Protein AF-A0A382KKP1-F1 (afdb_monomer)

Structure (mmCIF, N/CA/C/O backbone):
data_AF-A0A382KKP1-F1
#
_entry.id   AF-A0A382KKP1-F1
#
loop_
_atom_site.group_PDB
_atom_site.id
_atom_site.type_symbol
_atom_site.label_atom_id
_atom_site.label_alt_id
_atom_site.label_comp_id
_atom_site.label_asym_id
_atom_site.label_entity_id
_atom_site.label_seq_id
_atom_site.pdbx_PDB_ins_code
_atom_site.Cartn_x
_atom_site.Cartn_y
_atom_site.Cartn_z
_atom_site.occupancy
_atom_site.B_iso_or_equiv
_atom_site.auth_seq_id
_atom_site.auth_comp_id
_atom_site.auth_asym_id
_atom_site.auth_atom_id
_atom_site.pdbx_PDB_model_num
ATOM 1 N N . MET A 1 1 ? -17.889 -5.349 -2.736 1.00 80.06 1 MET A N 1
ATOM 2 C CA . MET A 1 1 ? -16.639 -5.150 -3.494 1.00 80.06 1 MET A CA 1
ATOM 3 C C . MET A 1 1 ? -16.538 -3.665 -3.780 1.00 80.06 1 MET A C 1
ATOM 5 O O . MET A 1 1 ? -17.538 -3.104 -4.209 1.00 80.06 1 MET A O 1
ATOM 9 N N . ILE A 1 2 ? -15.415 -3.040 -3.431 1.00 92.38 2 ILE A N 1
ATOM 10 C CA . ILE A 1 2 ? -15.124 -1.624 -3.694 1.00 92.38 2 ILE A CA 1
ATOM 11 C C . ILE A 1 2 ? -14.081 -1.609 -4.812 1.00 92.38 2 ILE A C 1
ATOM 13 O O . ILE A 1 2 ? -13.166 -2.430 -4.784 1.00 92.38 2 ILE A O 1
ATOM 17 N N . GLU A 1 3 ? -14.246 -0.732 -5.792 1.00 94.94 3 GLU A N 1
ATOM 18 C CA . GLU A 1 3 ? -13.240 -0.471 -6.820 1.00 94.94 3 GLU A CA 1
ATOM 19 C C . GLU A 1 3 ? -12.406 0.736 -6.380 1.00 94.94 3 GLU A C 1
ATOM 21 O O . GLU A 1 3 ? -12.968 1.724 -5.907 1.00 94.94 3 GLU A O 1
ATOM 26 N N . GLY A 1 4 ? -11.080 0.639 -6.468 1.00 94.56 4 GLY A N 1
ATOM 27 C CA . GLY A 1 4 ? -10.179 1.694 -6.013 1.00 94.56 4 GLY A CA 1
ATOM 28 C C . GLY A 1 4 ? -8.710 1.352 -6.244 1.00 94.56 4 GLY A C 1
ATOM 29 O O . GLY A 1 4 ? -8.365 0.200 -6.508 1.00 94.56 4 GLY A O 1
ATOM 30 N N . ASP A 1 5 ? -7.863 2.371 -6.125 1.00 96.12 5 ASP A N 1
ATOM 31 C CA . ASP A 1 5 ? -6.408 2.289 -6.272 1.00 96.12 5 ASP A CA 1
ATOM 32 C C . ASP A 1 5 ? -5.736 2.678 -4.945 1.00 96.12 5 ASP A C 1
ATOM 34 O O . ASP A 1 5 ? -6.153 3.629 -4.286 1.00 96.12 5 ASP A O 1
ATOM 38 N N . ILE A 1 6 ? -4.684 1.958 -4.551 1.00 97.00 6 ILE A N 1
ATOM 39 C CA . ILE A 1 6 ? -3.885 2.269 -3.355 1.00 97.00 6 ILE A CA 1
ATOM 40 C C . ILE A 1 6 ? -3.075 3.566 -3.499 1.00 97.00 6 ILE A C 1
ATOM 42 O O . ILE A 1 6 ? -2.595 4.102 -2.502 1.00 97.00 6 ILE A O 1
ATOM 46 N N . LEU A 1 7 ? -2.917 4.064 -4.728 1.00 97.69 7 LEU A N 1
ATOM 47 C CA . LEU A 1 7 ? -2.310 5.358 -5.033 1.00 97.69 7 LEU A CA 1
ATOM 48 C C . LEU A 1 7 ? -3.309 6.522 -4.944 1.00 97.69 7 LEU A C 1
ATOM 50 O O . LEU A 1 7 ? -2.888 7.679 -4.905 1.00 97.69 7 LEU A O 1
ATOM 54 N N . ASP A 1 8 ? -4.612 6.233 -4.875 1.00 97.88 8 ASP A N 1
ATOM 55 C CA . ASP A 1 8 ? -5.656 7.224 -4.630 1.00 97.88 8 ASP A CA 1
ATOM 56 C C . ASP A 1 8 ? -6.038 7.239 -3.144 1.00 97.88 8 ASP A C 1
ATOM 58 O O . ASP A 1 8 ? -6.730 6.360 -2.624 1.00 97.88 8 ASP A O 1
ATOM 62 N N . VAL A 1 9 ? -5.588 8.286 -2.455 1.00 96.25 9 VAL A N 1
ATOM 63 C CA . VAL A 1 9 ? -5.789 8.468 -1.014 1.00 96.25 9 VAL A CA 1
ATOM 64 C C . VAL A 1 9 ? -7.270 8.534 -0.641 1.00 96.25 9 VAL A C 1
ATOM 66 O O . VAL A 1 9 ? -7.643 8.029 0.421 1.00 96.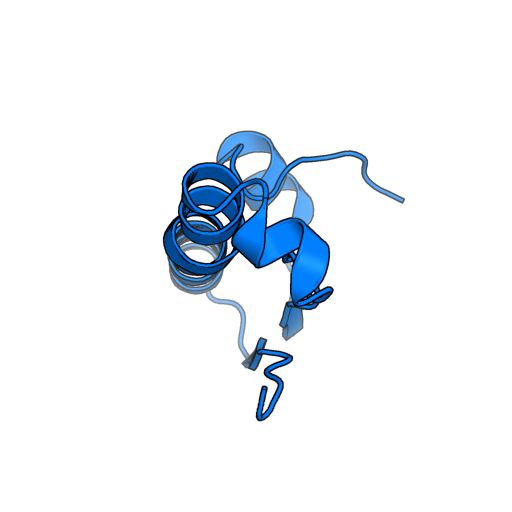25 9 VAL A O 1
ATOM 69 N N . ASP A 1 10 ? -8.120 9.114 -1.490 1.00 95.62 10 ASP A N 1
ATOM 70 C CA . ASP A 1 10 ? -9.545 9.253 -1.190 1.00 95.62 10 ASP A CA 1
ATOM 71 C C . ASP A 1 10 ? -10.243 7.890 -1.266 1.00 95.62 10 ASP A C 1
ATOM 73 O O . ASP A 1 10 ? -10.953 7.499 -0.330 1.00 95.62 10 ASP A O 1
ATOM 77 N N . SER A 1 11 ? -9.964 7.120 -2.324 1.00 95.44 11 SER A N 1
ATOM 78 C CA . SER A 1 11 ? -10.433 5.736 -2.474 1.00 95.44 11 SER A CA 1
ATOM 79 C C . SER A 1 11 ? -9.962 4.845 -1.324 1.00 95.44 11 SER A C 1
ATOM 81 O O . SER A 1 11 ? -10.743 4.071 -0.763 1.00 95.44 11 SER A O 1
ATOM 83 N N . LEU A 1 12 ? -8.700 4.991 -0.921 1.00 95.06 12 LEU A N 1
ATOM 84 C CA . LEU A 1 12 ? -8.098 4.248 0.179 1.00 95.06 12 LEU A CA 1
ATOM 85 C C . LEU A 1 12 ? -8.770 4.570 1.525 1.00 95.06 12 LEU A C 1
ATOM 87 O O . LEU A 1 12 ? -9.185 3.662 2.246 1.00 95.06 12 LEU A O 1
ATOM 91 N N . CYS A 1 13 ? -8.938 5.854 1.856 1.00 95.56 13 CYS A N 1
ATOM 92 C CA . CYS A 1 13 ? -9.595 6.275 3.096 1.00 95.56 13 CYS A CA 1
ATOM 93 C C . CYS A 1 13 ? -11.057 5.820 3.151 1.00 95.56 13 CYS A C 1
ATOM 95 O O . CYS A 1 13 ? -11.551 5.433 4.213 1.00 95.56 13 CYS 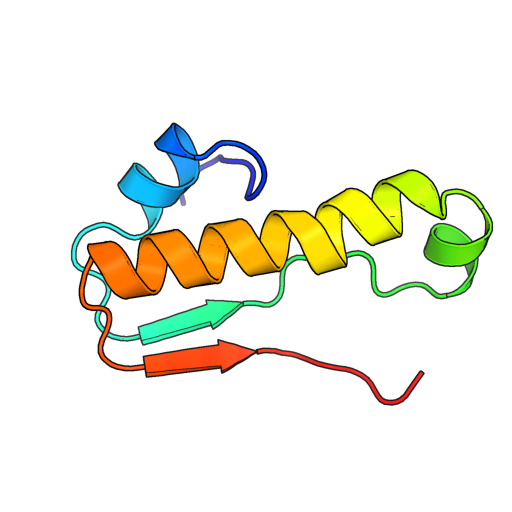A O 1
ATOM 97 N N . PHE A 1 14 ? -11.750 5.849 2.011 1.00 96.19 14 PHE A N 1
ATOM 98 C CA . PHE A 1 14 ? -13.110 5.341 1.899 1.00 96.19 14 PHE A CA 1
ATOM 99 C C . PHE A 1 14 ? -13.169 3.823 2.111 1.00 96.19 14 PHE A C 1
ATOM 101 O O . PHE A 1 14 ? -13.979 3.349 2.910 1.00 96.19 14 PHE A O 1
ATOM 108 N N . GLY A 1 15 ? -12.293 3.067 1.442 1.00 95.81 15 GLY A N 1
ATOM 109 C CA . GLY A 1 15 ? -12.269 1.605 1.497 1.00 95.81 15 GLY A CA 1
ATOM 110 C C . GLY A 1 15 ? -11.853 1.036 2.854 1.00 95.81 15 GLY A C 1
ATOM 111 O O . GLY A 1 15 ? -12.341 -0.022 3.246 1.00 95.81 15 GLY A O 1
ATOM 112 N N . LEU A 1 16 ? -10.994 1.745 3.590 1.00 96.69 16 LEU A N 1
ATOM 113 C CA . LEU A 1 16 ? -10.496 1.328 4.906 1.00 96.69 16 LEU A CA 1
ATOM 114 C C . LEU A 1 16 ? -11.341 1.839 6.082 1.00 96.69 16 LEU A C 1
ATOM 116 O O . LEU A 1 16 ? -11.028 1.563 7.243 1.00 96.69 16 LEU A O 1
ATOM 120 N N . LYS A 1 17 ? -12.406 2.600 5.816 1.00 95.81 17 LYS A N 1
ATOM 121 C CA . LYS A 1 17 ? -13.235 3.192 6.867 1.00 95.81 17 LYS A CA 1
ATOM 122 C C . LYS A 1 17 ? -13.832 2.106 7.771 1.00 95.81 17 LYS A C 1
ATOM 124 O O . LYS A 1 17 ? -14.547 1.226 7.302 1.00 95.81 17 LYS A O 1
ATOM 129 N N . ASN A 1 18 ? -13.607 2.239 9.081 1.00 96.25 18 ASN A N 1
ATOM 130 C CA . ASN A 1 18 ? -14.050 1.304 10.126 1.00 96.25 18 ASN A CA 1
ATOM 131 C C . ASN A 1 18 ? -13.455 -0.116 10.017 1.00 96.25 18 ASN A C 1
ATOM 133 O O . ASN A 1 18 ? -14.048 -1.054 10.542 1.00 96.25 18 ASN A O 1
ATOM 137 N N . ALA A 1 19 ? -12.326 -0.296 9.327 1.00 97.75 19 ALA A N 1
ATOM 138 C CA . ALA A 1 19 ? -11.637 -1.581 9.306 1.00 97.75 19 ALA A CA 1
ATOM 139 C C . ALA A 1 19 ? -10.859 -1.811 10.613 1.00 97.75 19 ALA A C 1
ATOM 141 O O . ALA A 1 19 ? -10.063 -0.966 11.017 1.00 97.75 19 ALA A O 1
ATOM 142 N N . ASP A 1 20 ? -11.024 -2.981 11.233 1.00 98.31 20 ASP A N 1
ATOM 143 C CA . ASP A 1 20 ? -10.222 -3.376 12.401 1.00 98.31 20 ASP A CA 1
ATOM 144 C C . ASP A 1 20 ? -8.860 -3.956 11.979 1.00 98.31 20 ASP A C 1
ATOM 146 O O . ASP A 1 20 ? -7.838 -3.753 12.636 1.00 98.31 20 ASP A O 1
ATOM 150 N N . ILE A 1 21 ? -8.830 -4.678 10.851 1.00 98.50 21 ILE A N 1
ATOM 151 C CA . ILE A 1 21 ? -7.644 -5.370 10.331 1.00 98.50 21 ILE A CA 1
ATOM 152 C C . ILE A 1 21 ? -7.524 -5.140 8.823 1.00 98.50 21 ILE A C 1
ATOM 154 O O . ILE A 1 21 ? -8.499 -5.295 8.089 1.00 98.50 21 ILE A O 1
ATOM 158 N N . VAL A 1 22 ? -6.311 -4.843 8.351 1.00 98.38 22 VAL A N 1
ATOM 159 C CA . VAL A 1 22 ? -5.983 -4.694 6.925 1.00 98.38 22 VAL A CA 1
ATOM 160 C C . VAL A 1 22 ? -4.919 -5.706 6.515 1.00 98.38 22 VAL A C 1
ATOM 162 O O . VAL A 1 22 ? -3.829 -5.743 7.085 1.00 98.38 22 VAL A O 1
ATOM 165 N N . TYR A 1 23 ? -5.234 -6.503 5.494 1.00 98.25 23 TYR A N 1
ATOM 166 C CA . TYR A 1 23 ? -4.296 -7.399 4.821 1.00 98.25 23 TYR A CA 1
ATOM 167 C C . TYR A 1 23 ? -3.898 -6.783 3.479 1.00 98.25 23 TYR A C 1
ATOM 169 O O . TYR A 1 23 ? -4.707 -6.732 2.553 1.00 98.25 23 TYR A O 1
ATOM 177 N N . HIS A 1 24 ? -2.664 -6.295 3.379 1.00 97.81 24 HIS A N 1
ATOM 178 C CA . HIS A 1 24 ? -2.156 -5.619 2.189 1.00 97.81 24 HIS A CA 1
ATOM 179 C C . HIS A 1 24 ? -1.438 -6.607 1.272 1.00 97.81 24 HIS A C 1
ATOM 181 O O . HIS A 1 24 ? -0.298 -6.992 1.533 1.00 97.81 24 HIS A O 1
ATOM 187 N N . PHE A 1 25 ? -2.144 -7.024 0.218 1.00 96.94 25 PHE A N 1
ATOM 188 C CA . PHE A 1 25 ? -1.640 -7.893 -0.854 1.00 96.94 25 PHE A CA 1
ATOM 189 C C . PHE A 1 25 ? -1.379 -7.139 -2.166 1.00 96.94 25 PHE A C 1
ATOM 191 O O . PHE A 1 25 ? -0.947 -7.752 -3.140 1.00 96.94 25 PHE A O 1
ATOM 198 N N . ALA A 1 26 ? -1.694 -5.842 -2.230 1.00 96.56 26 ALA A N 1
ATOM 199 C CA . ALA A 1 26 ? -1.563 -5.078 -3.461 1.00 96.56 26 ALA A CA 1
ATOM 200 C C . ALA A 1 26 ? -0.097 -4.696 -3.709 1.00 96.56 26 ALA A C 1
ATOM 202 O O . ALA A 1 26 ? 0.567 -4.128 -2.844 1.00 96.56 26 ALA A O 1
ATOM 203 N N . GLY A 1 27 ? 0.384 -5.008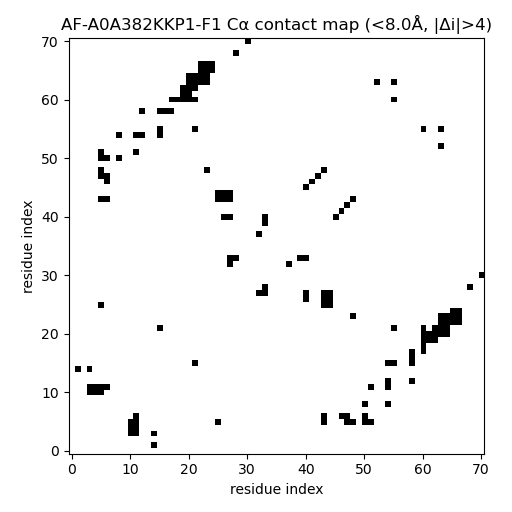 -4.908 1.00 95.44 27 GLY A N 1
ATOM 204 C CA . GLY A 1 27 ? 1.744 -4.742 -5.357 1.00 95.44 27 GLY A CA 1
ATOM 205 C C . GLY A 1 27 ? 2.096 -5.593 -6.576 1.00 95.44 27 GLY A C 1
ATOM 206 O O . GLY A 1 27 ? 1.439 -6.595 -6.861 1.00 95.44 27 GLY A O 1
ATOM 207 N N . VAL A 1 28 ? 3.137 -5.188 -7.295 1.00 96.50 28 VAL A N 1
ATOM 208 C CA . VAL A 1 28 ? 3.764 -5.977 -8.358 1.00 96.50 28 VAL A CA 1
ATOM 209 C C . VAL A 1 28 ? 4.581 -7.089 -7.705 1.00 96.50 28 VAL A C 1
ATOM 211 O O . VAL A 1 28 ? 5.504 -6.804 -6.942 1.00 96.50 28 VAL A O 1
ATOM 214 N N . SER A 1 29 ? 4.236 -8.344 -7.988 1.00 94.25 29 SER A N 1
ATOM 215 C CA . SER A 1 29 ? 4.905 -9.527 -7.427 1.00 94.25 29 SER A CA 1
ATOM 216 C C . SER A 1 29 ? 5.669 -10.354 -8.462 1.00 94.25 29 SER A C 1
ATOM 218 O O . SER A 1 29 ? 6.522 -11.157 -8.085 1.00 94.25 29 SER A O 1
ATOM 220 N N . ASP A 1 30 ? 5.401 -10.165 -9.757 1.00 94.81 30 ASP A N 1
ATOM 221 C CA . ASP A 1 30 ? 6.165 -10.819 -10.818 1.00 94.81 30 ASP A CA 1
ATOM 222 C C . ASP A 1 30 ? 7.505 -10.099 -11.029 1.00 94.81 30 ASP A C 1
ATOM 224 O O . ASP A 1 30 ? 7.556 -8.896 -11.295 1.00 94.81 30 ASP A O 1
ATOM 228 N N . ILE A 1 31 ? 8.603 -10.848 -10.918 1.00 94.06 31 ILE A N 1
ATOM 229 C CA . ILE A 1 31 ? 9.963 -10.309 -11.027 1.00 94.06 31 ILE A CA 1
ATOM 230 C C . ILE A 1 31 ? 10.276 -9.750 -12.420 1.00 94.06 31 ILE A C 1
ATOM 232 O O . ILE A 1 31 ? 11.04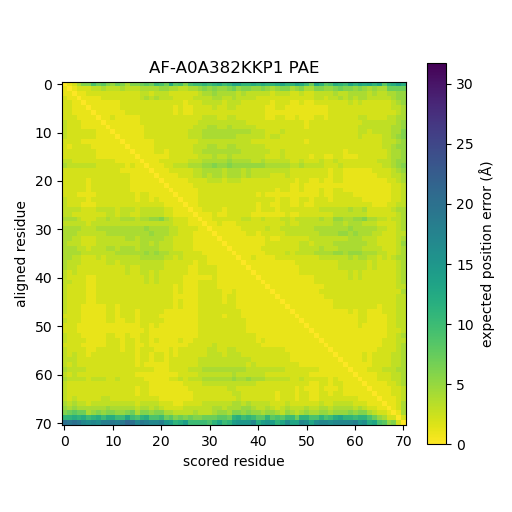7 -8.795 -12.541 1.00 94.06 31 ILE A O 1
ATOM 236 N N . ASN A 1 32 ? 9.684 -10.317 -13.473 1.00 96.06 32 ASN A N 1
ATOM 237 C CA . ASN A 1 32 ? 9.884 -9.831 -14.832 1.00 96.06 32 ASN A CA 1
ATOM 238 C C . ASN A 1 32 ? 9.118 -8.523 -15.024 1.00 96.06 32 ASN A C 1
ATOM 2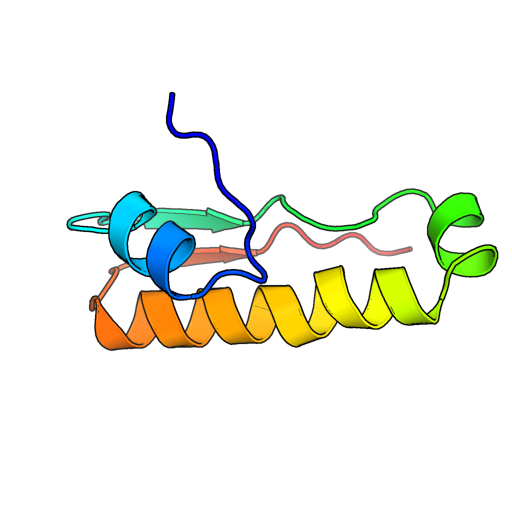40 O O . ASN A 1 32 ? 9.700 -7.557 -15.501 1.00 96.06 32 ASN A O 1
ATOM 244 N N . GLU A 1 33 ? 7.867 -8.445 -14.556 1.00 96.00 33 GLU A N 1
ATOM 245 C CA . GLU A 1 33 ? 7.090 -7.200 -14.624 1.00 96.00 33 GLU A CA 1
ATOM 246 C C . GLU A 1 33 ? 7.771 -6.069 -13.843 1.00 96.00 33 GLU A C 1
ATOM 248 O O . GLU A 1 33 ? 7.896 -4.950 -14.345 1.00 96.00 33 GLU A O 1
ATOM 253 N N . ALA A 1 34 ? 8.276 -6.364 -12.643 1.00 95.62 34 ALA A N 1
ATOM 254 C CA . ALA A 1 34 ? 9.011 -5.390 -11.846 1.00 95.62 34 ALA A CA 1
ATOM 255 C C . ALA A 1 34 ? 10.313 -4.934 -12.529 1.00 95.62 34 ALA A C 1
ATOM 257 O O . ALA A 1 34 ? 10.697 -3.772 -12.401 1.00 95.62 34 ALA A O 1
ATOM 258 N N . SER A 1 35 ? 10.979 -5.821 -13.273 1.00 96.56 35 SER A N 1
ATOM 259 C CA . SER A 1 35 ? 12.189 -5.492 -14.041 1.00 96.56 35 SER A CA 1
ATOM 260 C C . SER A 1 35 ? 11.884 -4.664 -15.290 1.00 96.56 35 SER A C 1
ATOM 262 O O . SER A 1 35 ? 12.634 -3.741 -15.609 1.00 96.56 35 SER A O 1
ATOM 264 N N . ASP A 1 36 ? 10.779 -4.962 -15.973 1.00 98.19 36 ASP A N 1
ATOM 265 C CA . ASP A 1 36 ? 10.341 -4.254 -17.177 1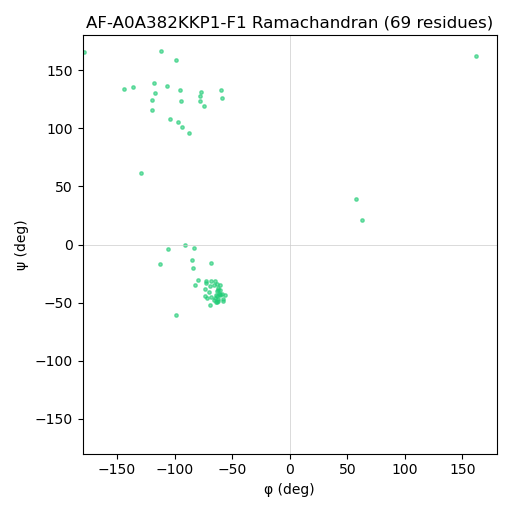.00 98.19 36 ASP A CA 1
ATOM 266 C C . ASP A 1 36 ? 9.791 -2.858 -16.847 1.00 98.19 36 ASP A C 1
ATOM 268 O O . ASP A 1 36 ? 9.954 -1.912 -17.623 1.00 98.19 36 ASP A O 1
ATOM 272 N N . ARG A 1 37 ? 9.147 -2.709 -15.681 1.00 97.75 37 ARG A N 1
ATOM 273 C CA . ARG A 1 37 ? 8.478 -1.478 -15.231 1.00 97.75 37 ARG A CA 1
ATOM 274 C C . ARG A 1 37 ? 8.910 -1.081 -13.810 1.00 97.75 37 ARG A C 1
ATOM 276 O O . ARG A 1 37 ? 8.074 -0.967 -12.910 1.00 97.75 37 ARG A O 1
ATOM 283 N N . PRO A 1 38 ? 10.204 -0.797 -13.581 1.00 97.31 38 PRO A N 1
ATOM 284 C CA . PRO A 1 38 ? 10.746 -0.621 -12.234 1.00 97.31 38 PRO A CA 1
ATOM 285 C C . PRO A 1 38 ? 10.185 0.602 -11.512 1.00 97.31 38 PRO A C 1
ATOM 287 O O . PRO A 1 38 ? 9.975 0.563 -10.303 1.00 97.31 38 PRO A O 1
ATOM 290 N N . LEU A 1 39 ? 9.905 1.690 -12.236 1.00 98.25 39 LEU A N 1
ATOM 291 C CA . LEU A 1 39 ? 9.314 2.885 -11.630 1.00 98.25 39 LEU A CA 1
ATOM 292 C C . LEU A 1 39 ? 7.870 2.643 -11.186 1.00 98.25 39 LEU A C 1
ATOM 294 O O . LEU A 1 39 ? 7.479 3.137 -10.131 1.00 98.25 39 LEU A O 1
ATOM 298 N N . ASP A 1 40 ? 7.110 1.846 -11.937 1.00 97.50 40 ASP A N 1
ATOM 299 C CA . ASP A 1 40 ? 5.742 1.486 -11.564 1.00 97.50 40 ASP A CA 1
ATOM 300 C C . ASP A 1 40 ? 5.747 0.543 -10.359 1.00 97.50 40 ASP A C 1
ATOM 302 O O . ASP A 1 40 ? 4.976 0.746 -9.424 1.00 97.50 40 ASP A O 1
ATOM 306 N N . ALA A 1 41 ? 6.669 -0.425 -10.329 1.00 97.69 41 ALA A N 1
ATOM 307 C CA . ALA A 1 41 ? 6.860 -1.304 -9.180 1.00 97.69 41 ALA A CA 1
ATOM 308 C C . ALA A 1 41 ? 7.270 -0.521 -7.923 1.00 97.69 41 ALA A C 1
ATOM 310 O O . ALA A 1 41 ? 6.718 -0.758 -6.852 1.00 97.69 41 ALA A O 1
ATOM 311 N N . ILE A 1 42 ? 8.179 0.456 -8.035 1.00 97.69 42 ILE A N 1
ATOM 312 C CA . ILE A 1 42 ? 8.525 1.352 -6.920 1.00 97.69 42 ILE A CA 1
ATOM 313 C C . ILE A 1 42 ? 7.299 2.158 -6.486 1.00 97.69 42 ILE A C 1
ATOM 315 O O . ILE A 1 42 ? 7.012 2.244 -5.292 1.00 97.69 42 ILE A O 1
ATOM 319 N N . ASN A 1 43 ? 6.562 2.741 -7.432 1.00 98.31 43 ASN A N 1
ATOM 320 C CA . ASN A 1 43 ? 5.402 3.561 -7.112 1.00 98.31 43 ASN A CA 1
ATOM 321 C C . ASN A 1 43 ? 4.321 2.737 -6.395 1.00 98.31 43 ASN A C 1
ATOM 323 O O . ASN A 1 43 ? 3.875 3.118 -5.320 1.00 98.31 43 ASN A O 1
ATOM 327 N N . LEU A 1 44 ? 3.956 1.564 -6.911 1.00 97.50 44 LEU A N 1
ATOM 328 C CA . LEU A 1 44 ? 2.949 0.703 -6.289 1.00 97.50 44 LEU A CA 1
ATOM 329 C C . LEU A 1 44 ? 3.438 0.081 -4.973 1.00 97.50 44 LEU A C 1
ATOM 331 O O . LEU A 1 44 ? 2.770 0.208 -3.946 1.00 97.50 44 LEU A O 1
ATOM 335 N N . ASN A 1 45 ? 4.609 -0.558 -4.969 1.00 97.38 45 ASN A N 1
ATOM 336 C CA . ASN A 1 45 ? 5.045 -1.365 -3.826 1.00 97.38 45 ASN A CA 1
ATOM 337 C C . ASN A 1 45 ? 5.613 -0.517 -2.691 1.00 97.38 45 ASN A C 1
ATOM 339 O O . ASN A 1 45 ? 5.499 -0.915 -1.532 1.00 97.38 45 ASN A O 1
ATOM 343 N N . ILE A 1 46 ? 6.229 0.630 -2.992 1.00 97.75 46 ILE A N 1
ATOM 344 C CA . ILE A 1 46 ? 6.822 1.507 -1.976 1.00 97.75 46 ILE A CA 1
ATOM 345 C C . ILE A 1 46 ? 5.873 2.652 -1.654 1.00 97.75 46 ILE A C 1
ATOM 347 O O . ILE A 1 46 ? 5.430 2.766 -0.511 1.00 97.75 46 ILE A O 1
ATOM 351 N N . MET A 1 47 ? 5.537 3.487 -2.643 1.00 98.44 47 MET A N 1
ATOM 352 C CA . MET A 1 47 ? 4.695 4.658 -2.387 1.00 98.44 47 MET A CA 1
ATOM 353 C C . MET A 1 47 ? 3.260 4.244 -2.036 1.00 98.44 47 MET A C 1
ATOM 355 O O . MET A 1 47 ? 2.728 4.714 -1.033 1.00 98.44 47 MET A O 1
ATOM 359 N N . GLY A 1 48 ? 2.666 3.301 -2.771 1.00 98.25 48 GLY A N 1
ATOM 360 C CA . GLY A 1 48 ? 1.343 2.752 -2.463 1.00 98.25 48 GLY A CA 1
ATOM 361 C C . GLY A 1 48 ? 1.282 2.125 -1.070 1.00 98.25 48 GLY A C 1
ATOM 362 O O . GLY A 1 48 ? 0.407 2.465 -0.279 1.00 98.25 48 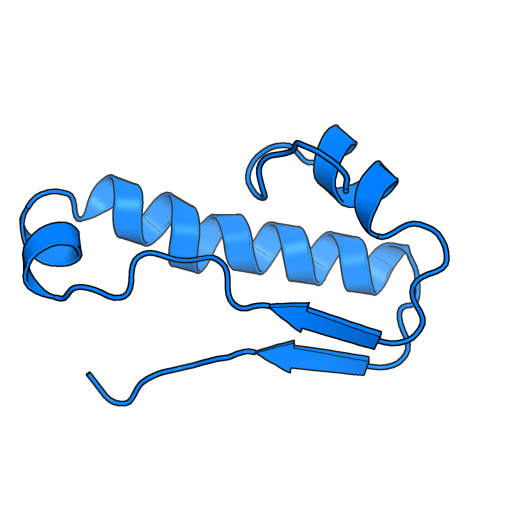GLY A O 1
ATOM 363 N N . THR A 1 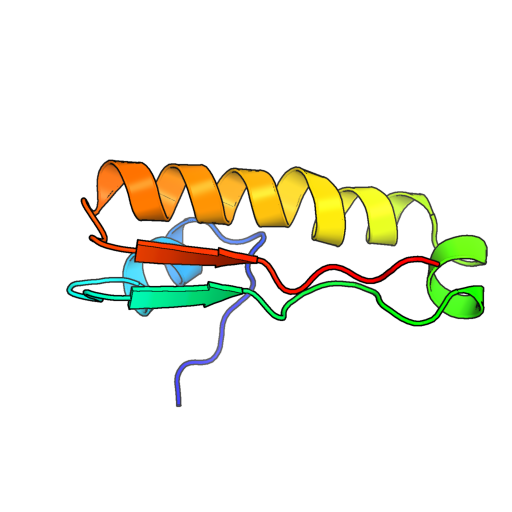49 ? 2.260 1.295 -0.699 1.00 98.31 49 THR A N 1
ATOM 364 C CA . THR A 1 49 ? 2.335 0.740 0.667 1.00 98.31 49 THR A CA 1
ATOM 365 C C . THR A 1 49 ? 2.472 1.830 1.736 1.00 98.31 49 THR A C 1
ATOM 367 O O . THR A 1 49 ? 1.835 1.734 2.785 1.00 98.31 49 THR A O 1
ATOM 370 N N . ALA A 1 50 ? 3.254 2.886 1.486 1.00 98.50 50 ALA A N 1
ATOM 371 C CA . ALA A 1 50 ? 3.375 4.011 2.413 1.00 98.50 50 ALA A CA 1
ATOM 372 C C . ALA A 1 50 ? 2.041 4.755 2.602 1.00 98.50 50 ALA A C 1
ATOM 374 O O . ALA A 1 50 ? 1.692 5.096 3.733 1.00 98.50 50 ALA A O 1
ATOM 375 N N . LEU A 1 51 ? 1.270 4.953 1.528 1.00 98.56 51 LEU A N 1
ATOM 376 C CA . LEU A 1 51 ? -0.070 5.546 1.594 1.00 98.56 51 LEU A CA 1
ATOM 377 C C . LEU A 1 51 ? -1.039 4.671 2.395 1.00 98.56 51 LEU A C 1
ATOM 379 O O . LEU A 1 51 ? -1.756 5.183 3.255 1.00 98.56 51 LEU A O 1
ATOM 383 N N . VAL A 1 52 ? -1.016 3.351 2.177 1.00 98.31 52 VAL A N 1
ATOM 384 C CA . VAL A 1 52 ? -1.811 2.392 2.961 1.00 98.31 52 VAL A CA 1
ATOM 385 C C . VAL A 1 52 ? -1.467 2.497 4.446 1.00 98.31 52 VAL A C 1
ATOM 387 O O . VAL A 1 52 ? -2.369 2.625 5.270 1.00 98.31 52 VAL A O 1
ATOM 390 N N . LEU A 1 53 ? -0.180 2.502 4.801 1.00 98.25 53 LEU A N 1
ATOM 391 C CA . LEU A 1 53 ? 0.268 2.640 6.190 1.00 98.25 53 LEU A CA 1
ATOM 392 C C . LEU A 1 53 ? -0.177 3.966 6.826 1.00 98.25 53 LEU A C 1
ATOM 394 O O . LEU A 1 53 ? -0.634 3.969 7.971 1.00 98.25 53 LEU A O 1
ATOM 398 N N . ASP A 1 54 ? -0.080 5.077 6.094 1.00 98.25 54 ASP A N 1
ATOM 399 C CA . ASP A 1 54 ? -0.542 6.389 6.557 1.00 98.25 54 ASP A CA 1
ATOM 400 C C . ASP A 1 54 ? -2.062 6.402 6.802 1.00 98.25 54 ASP A C 1
ATOM 402 O O . ASP A 1 54 ? -2.519 6.844 7.859 1.00 98.25 54 ASP A O 1
ATOM 406 N N . ALA A 1 55 ? -2.856 5.836 5.887 1.00 97.81 55 ALA A N 1
ATOM 407 C CA . ALA A 1 55 ? -4.306 5.733 6.045 1.00 97.81 55 ALA A CA 1
ATOM 408 C C . ALA A 1 55 ? -4.706 4.831 7.223 1.00 97.81 55 ALA A C 1
ATOM 410 O O . ALA A 1 55 ? -5.533 5.222 8.047 1.00 97.81 55 ALA A O 1
ATOM 411 N N . VAL A 1 56 ? -4.083 3.655 7.348 1.00 98.06 56 VAL A N 1
ATOM 412 C CA . VAL A 1 56 ? -4.270 2.711 8.466 1.00 98.06 56 VAL A CA 1
ATOM 413 C C . VAL A 1 56 ? -3.968 3.396 9.802 1.00 98.06 56 VAL A C 1
ATOM 415 O O . VAL A 1 56 ? -4.745 3.269 10.750 1.00 98.06 56 VAL A O 1
ATOM 418 N N . SER A 1 57 ? -2.884 4.178 9.867 1.00 97.31 57 SER A N 1
ATOM 419 C CA . SER A 1 57 ? -2.515 4.952 11.055 1.00 97.31 57 SER A CA 1
ATOM 420 C C . SER A 1 57 ? -3.565 6.016 11.399 1.00 97.31 57 SER A C 1
ATOM 422 O O . SER A 1 57 ? -4.046 6.071 12.534 1.00 97.31 57 SER A O 1
ATOM 424 N N . LYS A 1 58 ? -3.983 6.826 10.416 1.00 97.25 58 LYS A N 1
ATOM 425 C CA . LYS A 1 58 ? -4.987 7.892 10.593 1.00 97.25 58 LYS A CA 1
ATOM 426 C C . LYS A 1 58 ? -6.356 7.356 11.008 1.00 97.25 58 LYS A C 1
ATOM 428 O O . LYS A 1 58 ? -7.023 7.963 11.846 1.00 97.25 58 LYS A O 1
ATOM 433 N N . LEU A 1 59 ? -6.765 6.224 10.439 1.00 97.69 59 LEU A N 1
ATOM 434 C CA . LEU A 1 59 ? -8.046 5.572 10.715 1.00 97.69 59 LEU A CA 1
ATOM 435 C C . LEU A 1 59 ? -8.021 4.695 11.972 1.00 97.69 59 LEU A C 1
ATOM 437 O O . LEU A 1 59 ? -9.070 4.195 12.368 1.00 97.69 59 LEU A O 1
ATOM 441 N N . LYS A 1 60 ? -6.861 4.565 12.631 1.00 97.50 60 LYS A N 1
ATOM 442 C CA . LYS A 1 60 ? -6.667 3.772 13.855 1.00 97.50 60 LYS A CA 1
ATOM 443 C C . LYS A 1 60 ? -7.052 2.301 13.684 1.00 97.50 60 LYS A C 1
ATOM 445 O O . LYS A 1 60 ? -7.615 1.700 14.595 1.00 97.50 60 LYS A O 1
ATOM 450 N N . VAL A 1 61 ? -6.728 1.732 12.527 1.00 98.25 61 VAL A N 1
ATOM 451 C CA . VAL A 1 61 ? -6.856 0.290 12.281 1.00 98.25 61 VAL A CA 1
ATOM 452 C C . VAL A 1 61 ? -5.979 -0.456 13.294 1.00 98.25 61 VAL A C 1
ATOM 454 O O . VAL A 1 61 ? -4.813 -0.105 13.489 1.00 98.25 61 VAL A O 1
ATOM 457 N N . GLU A 1 62 ? -6.517 -1.489 13.939 1.00 98.31 62 GLU A N 1
ATOM 458 C CA . GLU A 1 62 ? -5.840 -2.187 15.040 1.00 98.31 62 GLU A CA 1
ATOM 459 C C . GLU A 1 62 ? -4.673 -3.058 14.567 1.00 98.31 62 GLU A C 1
ATOM 461 O O . GLU A 1 62 ? -3.696 -3.261 15.296 1.00 98.31 62 GLU A O 1
ATOM 466 N N . ARG A 1 63 ? -4.763 -3.605 13.349 1.00 98.38 63 ARG A N 1
ATOM 467 C CA . ARG A 1 63 ? -3.739 -4.499 12.800 1.00 98.38 63 ARG A CA 1
ATOM 468 C C . ARG A 1 63 ? -3.536 -4.318 11.303 1.00 98.38 63 ARG A C 1
ATOM 470 O O . ARG A 1 63 ? -4.476 -4.360 10.518 1.00 98.38 63 ARG A O 1
ATOM 477 N N . PHE A 1 64 ? -2.269 -4.251 10.912 1.00 98.38 64 PHE A N 1
ATOM 478 C CA . PHE A 1 64 ? -1.829 -4.269 9.524 1.00 98.38 64 PHE A CA 1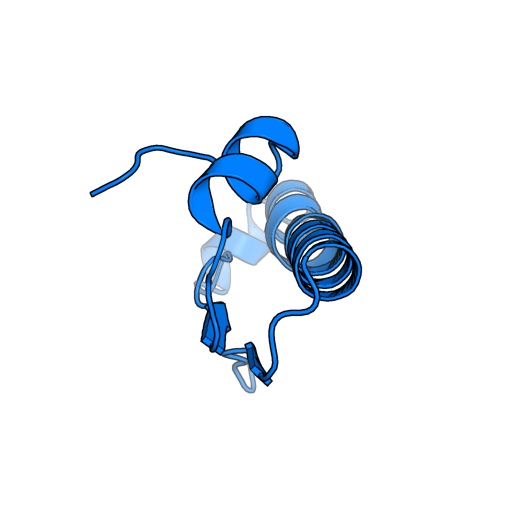
ATOM 479 C C . PHE A 1 64 ? -0.964 -5.502 9.262 1.00 98.38 64 PHE A C 1
ATOM 481 O O . PHE A 1 64 ? -0.031 -5.779 10.017 1.00 98.38 64 PHE A O 1
ATOM 488 N N . VAL A 1 65 ? -1.275 -6.247 8.204 1.00 98.38 65 VAL A N 1
ATOM 489 C CA . VAL A 1 65 ? -0.517 -7.421 7.764 1.00 98.38 65 VAL A CA 1
ATOM 490 C C . VAL A 1 65 ? -0.008 -7.162 6.354 1.00 98.38 65 VAL A C 1
ATOM 492 O O . VAL A 1 65 ? -0.797 -7.029 5.422 1.00 98.38 65 VAL A O 1
ATOM 495 N N . TYR A 1 66 ? 1.312 -7.107 6.208 1.00 97.69 66 TYR A N 1
ATOM 496 C CA . TYR A 1 66 ? 1.976 -6.919 4.924 1.00 97.69 66 TYR A CA 1
ATOM 497 C C . TYR A 1 66 ? 2.353 -8.265 4.306 1.00 97.69 66 TYR A C 1
ATOM 499 O O . TYR A 1 66 ? 3.070 -9.053 4.930 1.00 97.69 66 TYR A O 1
ATOM 507 N N . ALA A 1 67 ? 1.886 -8.529 3.088 1.00 96.00 67 ALA A N 1
ATOM 508 C CA . ALA A 1 67 ? 2.263 -9.722 2.344 1.00 96.00 67 ALA A CA 1
ATOM 509 C C . ALA A 1 67 ? 3.552 -9.468 1.547 1.00 96.00 67 ALA A C 1
ATOM 511 O O . ALA A 1 67 ? 3.514 -8.936 0.443 1.00 96.00 67 ALA A O 1
ATOM 512 N N . SER A 1 68 ? 4.696 -9.857 2.117 1.00 92.75 68 SER A N 1
ATOM 513 C CA . SER A 1 68 ? 6.007 -9.771 1.455 1.00 92.75 68 SER A CA 1
ATOM 514 C C . SER A 1 68 ? 6.430 -11.109 0.846 1.00 92.75 68 SER A C 1
ATOM 516 O O . SER A 1 68 ? 6.010 -12.176 1.296 1.00 92.75 68 SER A O 1
ATOM 518 N N . THR A 1 69 ? 7.338 -11.051 -0.124 1.00 89.25 69 THR A N 1
ATOM 519 C CA . THR A 1 69 ? 8.058 -12.195 -0.704 1.00 89.25 69 THR A CA 1
ATOM 520 C C . THR A 1 69 ? 9.544 -12.139 -0.331 1.00 89.25 69 THR A C 1
ATOM 522 O O . THR A 1 69 ? 10.019 -11.130 0.190 1.00 89.25 69 THR A O 1
ATOM 525 N N . MET A 1 70 ? 10.280 -13.238 -0.540 1.00 79.19 70 MET A N 1
ATOM 526 C CA . MET A 1 70 ? 11.751 -13.258 -0.403 1.00 79.19 70 MET A CA 1
ATOM 527 C C . MET A 1 70 ? 12.485 -12.781 -1.662 1.00 79.19 70 MET A C 1
ATOM 529 O O . MET A 1 70 ? 13.669 -12.462 -1.576 1.00 79.19 70 MET A O 1
ATOM 533 N N . TYR A 1 71 ? 11.803 -12.809 -2.805 1.00 55.72 71 TYR A N 1
ATOM 534 C CA . TYR A 1 71 ? 12.336 -12.475 -4.122 1.00 55.72 71 TYR A CA 1
ATOM 535 C C . TYR A 1 71 ? 11.772 -11.141 -4.579 1.00 55.72 71 TYR A C 1
ATOM 537 O O . TYR A 1 71 ? 10.569 -10.919 -4.287 1.00 55.72 71 TYR A O 1
#

InterPro domains:
  IPR001509 NAD-dependent epimerase/dehydratase [PF01370] (2-69)
  IPR036291 NAD(P)-binding domain superfamily [SSF51735] (2-71)

Solvent-accessible surface area (backbone atoms only — not comparable to full-atom values): 4310 Å² total; per-residue (Å²): 140,84,88,76,46,62,79,37,65,66,47,39,49,62,73,52,60,90,42,56,65,46,78,49,73,80,55,73,78,53,70,64,58,34,67,79,36,47,67,57,30,45,45,40,48,49,54,16,46,51,47,49,52,52,44,39,59,75,68,62,37,76,43,79,44,80,68,79,74,98,119

Secondary structure (DSSP, 8-state):
-----TT-HHHHHHHTTT-SEEEE--S---HHHHHHSHHHHHIIIIIIHHHHHHHHHHHT-SEEEE-----

Sequence (71 aa):
MIEGDILDVDSLCFGLKNADIVYHFAGVSDINEASDRPLDAINLNIMGTALVLDAVSKLKVERFVYASTMY

Foldseek 3Di:
DQDDALLDLVSLLVVCAPAQEEEDPWADDDPVCCVVCVVVRCCGVPVSVVSNVVSCVVNVRNYYHYDDDPD

Organism: NCBI:txid408172

pLDDT: mean 95.79, std 5.82, range [55.72, 98.56]

Radius of gyration: 12.6 Å; Cα contacts (8 Å, |Δi|>4): 80; chains: 1; bounding box: 29×22×32 Å

Nearest PDB structures (foldseek):
  6bwc-assembly1_F  TM=9.763E-01  e=1.009E-04  Bacillus thuringiensis HD-771
  6bwc-assembly1_C  TM=9.758E-01  e=1.154E-04  Bacillus thuringiensis HD-771
  6bwc-assembly1_A  TM=9.765E-01  e=1.320E-04  Bacillus thuringiensis HD-771
  6bwc-assembly1_B  TM=9.759E-01  e=1.976E-04  Bacillus thuringiensis HD-771
  8shh-assembly1_B  TM=9.481E-01  e=1.213E-03  Micromonospora carbonacea

Mean predicted aligned error: 2.49 Å